Protein AF-A0A9X3JQH6-F1 (afdb_monomer_lite)

Structure (mmCIF, N/CA/C/O backbone):
data_AF-A0A9X3JQH6-F1
#
_entry.id   AF-A0A9X3JQH6-F1
#
loop_
_atom_site.group_PDB
_atom_site.id
_atom_site.type_symbol
_atom_site.label_atom_id
_atom_site.label_alt_id
_atom_site.label_comp_id
_atom_site.label_asym_id
_atom_site.label_entity_id
_atom_site.label_seq_id
_atom_site.pdbx_PDB_ins_code
_atom_site.Cartn_x
_atom_site.Cartn_y
_atom_site.Cartn_z
_atom_site.occupancy
_atom_site.B_iso_or_equiv
_atom_site.auth_seq_id
_atom_site.auth_comp_id
_atom_site.auth_asym_id
_atom_site.auth_atom_id
_atom_site.pdbx_PDB_model_num
ATOM 1 N N . MET A 1 1 ? -11.934 14.511 33.329 1.00 48.31 1 MET A N 1
ATOM 2 C CA . MET A 1 1 ? -12.439 13.636 32.247 1.00 48.31 1 MET A CA 1
ATOM 3 C C . MET A 1 1 ? -11.920 14.177 30.922 1.00 48.31 1 MET A C 1
ATOM 5 O O . MET A 1 1 ? -12.058 15.378 30.723 1.00 48.31 1 MET A O 1
ATOM 9 N N . PRO A 1 2 ? -11.292 13.374 30.047 1.00 52.03 2 PRO A N 1
ATOM 10 C CA . PRO A 1 2 ? -10.946 13.852 28.711 1.00 52.03 2 PRO A CA 1
ATOM 11 C C . PRO A 1 2 ? -12.242 14.112 27.923 1.00 52.03 2 PRO A C 1
ATOM 13 O O . PRO A 1 2 ? -13.206 13.361 28.101 1.00 52.03 2 PRO A O 1
ATOM 16 N N . PRO A 1 3 ? -12.305 15.157 27.083 1.00 59.91 3 PRO A N 1
ATOM 17 C CA . PRO A 1 3 ? -13.539 15.531 26.409 1.00 59.91 3 PRO A CA 1
ATOM 18 C C . PRO A 1 3 ? -13.932 14.450 25.400 1.00 59.91 3 PRO A C 1
ATOM 20 O O . PRO A 1 3 ? -13.155 14.077 24.520 1.00 59.91 3 PRO A O 1
ATOM 23 N N . THR A 1 4 ? -15.159 13.952 25.519 1.00 68.31 4 THR A N 1
ATOM 24 C CA . THR A 1 4 ? -15.756 12.890 24.693 1.00 68.31 4 THR A CA 1
ATOM 25 C C . THR A 1 4 ? -15.629 13.167 23.185 1.00 68.31 4 THR A C 1
ATOM 27 O O . THR A 1 4 ? -15.460 12.235 22.400 1.00 68.31 4 THR A O 1
ATOM 30 N N . GLY A 1 5 ? -15.600 14.446 22.787 1.00 74.06 5 GLY A N 1
ATOM 31 C CA . GLY A 1 5 ? -15.414 14.883 21.399 1.00 74.06 5 GLY A CA 1
ATOM 32 C C . GLY A 1 5 ? -14.027 14.595 20.813 1.00 74.06 5 GLY A C 1
ATOM 33 O O . GLY A 1 5 ? -13.931 14.237 19.644 1.00 74.06 5 GLY A O 1
ATOM 34 N N . ALA A 1 6 ? -12.954 14.642 21.611 1.00 78.19 6 ALA A N 1
ATOM 35 C CA . ALA A 1 6 ? -11.602 14.370 21.107 1.00 78.19 6 ALA A CA 1
ATOM 36 C C . ALA A 1 6 ? -11.432 12.901 20.682 1.00 78.19 6 ALA A C 1
ATOM 38 O O . ALA A 1 6 ? -10.759 12.604 19.698 1.00 78.19 6 ALA A O 1
ATOM 39 N N . ARG A 1 7 ? -12.090 11.975 21.392 1.00 79.38 7 ARG A N 1
ATOM 40 C CA . ARG A 1 7 ? -12.104 10.547 21.036 1.00 79.38 7 ARG A CA 1
ATOM 41 C C . ARG A 1 7 ? -12.971 10.261 19.811 1.00 79.38 7 ARG A C 1
ATOM 43 O O . ARG A 1 7 ? -12.630 9.377 19.033 1.00 79.38 7 ARG A O 1
ATOM 50 N N . ALA A 1 8 ? -14.081 10.979 19.643 1.00 83.69 8 ALA A N 1
ATOM 51 C CA . ALA A 1 8 ? -14.925 10.856 18.456 1.00 83.69 8 ALA A CA 1
ATOM 52 C C . ALA A 1 8 ? -14.183 11.336 17.199 1.00 83.69 8 ALA A C 1
ATOM 54 O O . ALA A 1 8 ? -14.003 10.547 16.277 1.00 83.69 8 ALA A O 1
ATOM 55 N N . ALA A 1 9 ? -13.621 12.547 17.236 1.00 87.56 9 ALA A N 1
ATOM 56 C CA . ALA A 1 9 ? -12.843 13.108 16.130 1.00 87.56 9 ALA A CA 1
ATOM 57 C C . ALA A 1 9 ? -11.610 12.256 15.775 1.00 87.56 9 ALA A C 1
ATOM 59 O O . ALA A 1 9 ? -11.237 12.129 14.611 1.00 87.56 9 ALA A O 1
ATOM 60 N N . HIS A 1 10 ? -10.963 11.642 16.773 1.00 89.75 10 HIS A N 1
ATOM 61 C CA . HIS A 1 10 ? -9.856 10.715 16.519 1.00 89.75 10 HIS A CA 1
ATOM 62 C C . HIS A 1 10 ? -10.318 9.450 15.784 1.00 89.75 10 HIS A C 1
ATOM 64 O O . HIS A 1 10 ? -9.691 9.059 14.804 1.00 89.75 10 HIS A O 1
ATOM 70 N N . ARG A 1 11 ? -11.437 8.842 16.202 1.00 88.25 11 ARG A N 1
ATOM 71 C CA . ARG A 1 11 ? -12.009 7.670 15.513 1.00 88.25 11 ARG A CA 1
ATOM 72 C C . ARG A 1 11 ? -12.423 7.988 14.079 1.00 88.25 11 ARG A C 1
ATOM 74 O O . ARG A 1 11 ? -12.167 7.179 13.195 1.00 88.25 11 ARG A O 1
ATOM 81 N N . GLU A 1 12 ? -12.997 9.163 13.844 1.00 91.69 12 GLU A N 1
ATOM 82 C CA . GLU A 1 12 ? -13.338 9.629 12.495 1.00 91.69 12 GLU A CA 1
ATOM 83 C C . GLU A 1 12 ? -12.097 9.752 11.607 1.00 91.69 12 GLU A C 1
ATOM 85 O O . GLU A 1 12 ? -12.105 9.276 10.476 1.00 91.69 12 GLU A O 1
ATOM 90 N N . ARG A 1 13 ? -10.992 10.302 12.129 1.00 92.50 13 ARG A N 1
ATOM 91 C CA . ARG A 1 13 ? -9.723 10.393 11.385 1.00 92.50 13 ARG A CA 1
ATOM 92 C C . ARG A 1 13 ? -9.121 9.028 11.060 1.00 92.50 13 ARG A C 1
ATOM 94 O O . ARG A 1 13 ? -8.588 8.852 9.970 1.00 92.50 13 ARG A O 1
ATOM 101 N N . VAL A 1 14 ? -9.203 8.070 11.985 1.00 92.88 14 VAL A N 1
ATOM 102 C CA . VAL A 1 14 ? -8.760 6.687 11.740 1.00 92.88 14 VAL A CA 1
ATOM 103 C C . VAL A 1 14 ? -9.606 6.040 10.640 1.00 92.88 14 VAL A C 1
ATOM 105 O O . VAL A 1 14 ? -9.052 5.468 9.704 1.00 92.88 14 VAL A O 1
ATOM 108 N N . ALA A 1 15 ? -10.933 6.175 10.711 1.00 91.69 15 ALA A N 1
ATOM 109 C CA . ALA A 1 15 ? -11.840 5.638 9.699 1.00 91.69 15 ALA A CA 1
ATOM 110 C C . ALA A 1 15 ? -11.608 6.273 8.318 1.00 91.69 15 ALA A C 1
ATOM 112 O O . ALA A 1 15 ? -11.542 5.559 7.321 1.00 91.69 15 ALA A O 1
ATOM 113 N N . ALA A 1 16 ? -11.411 7.594 8.264 1.00 93.69 16 ALA A N 1
ATOM 114 C CA . ALA A 1 16 ? -11.099 8.305 7.028 1.00 93.69 16 ALA A CA 1
ATOM 115 C C . ALA A 1 16 ? -9.769 7.833 6.417 1.00 93.69 16 ALA A C 1
ATOM 117 O O . ALA A 1 16 ? -9.705 7.564 5.221 1.00 93.69 16 ALA A O 1
ATOM 118 N N . ALA A 1 17 ? -8.721 7.661 7.231 1.00 93.12 17 ALA A N 1
ATOM 119 C CA . ALA A 1 17 ? -7.443 7.135 6.754 1.00 93.12 17 ALA A CA 1
ATOM 120 C C . ALA A 1 17 ? -7.596 5.731 6.144 1.00 93.12 17 ALA A C 1
ATOM 122 O O . ALA A 1 17 ? -7.073 5.474 5.058 1.00 93.12 17 ALA A O 1
ATOM 123 N N . LEU A 1 18 ? -8.339 4.841 6.812 1.00 90.56 18 LEU A N 1
ATOM 124 C CA . LEU A 1 18 ? -8.599 3.487 6.318 1.00 90.56 18 LEU A CA 1
ATOM 125 C C . LEU A 1 18 ? -9.371 3.478 4.998 1.00 90.56 18 LEU A C 1
ATOM 127 O O . LEU A 1 18 ? -8.983 2.750 4.092 1.00 90.56 18 LEU A O 1
ATOM 131 N N . ASP A 1 19 ? -10.428 4.280 4.872 1.00 91.56 19 ASP A N 1
ATOM 132 C CA . ASP A 1 19 ? -11.227 4.363 3.644 1.00 91.56 19 ASP A CA 1
ATOM 133 C C . ASP A 1 19 ? -10.383 4.856 2.457 1.00 91.56 19 ASP A C 1
ATOM 135 O O . ASP A 1 19 ? -10.385 4.248 1.384 1.00 91.56 19 ASP A O 1
ATOM 139 N N . LEU A 1 20 ? -9.557 5.888 2.660 1.00 91.56 20 LEU A N 1
ATOM 140 C CA . LEU A 1 20 ? -8.623 6.361 1.635 1.00 91.56 20 LEU A CA 1
ATOM 141 C C . LEU A 1 20 ? -7.610 5.281 1.233 1.00 91.56 20 LEU A C 1
ATOM 143 O O . LEU A 1 20 ? -7.346 5.071 0.045 1.00 91.56 20 LEU A O 1
ATOM 147 N N . HIS A 1 21 ? -7.066 4.551 2.203 1.00 88.25 21 HIS A N 1
ATOM 148 C CA . HIS A 1 21 ? -6.125 3.472 1.926 1.00 88.25 21 HIS A CA 1
ATOM 149 C C . HIS A 1 21 ? -6.784 2.271 1.226 1.00 88.25 21 HIS A C 1
ATOM 151 O O . HIS A 1 21 ? -6.218 1.705 0.284 1.00 88.25 21 HIS A O 1
ATOM 157 N N . ALA A 1 22 ? -8.017 1.927 1.605 1.00 86.38 22 ALA A N 1
ATOM 158 C CA . ALA A 1 22 ? -8.809 0.885 0.958 1.00 86.38 22 ALA A CA 1
ATOM 159 C C . ALA A 1 22 ? -9.073 1.215 -0.519 1.00 86.38 22 ALA A C 1
ATOM 161 O O . ALA A 1 22 ? -9.058 0.318 -1.359 1.00 86.38 22 ALA A O 1
ATOM 162 N N . ARG A 1 23 ? -9.182 2.502 -0.875 1.00 87.62 23 ARG A N 1
ATOM 163 C CA . ARG A 1 23 ? -9.269 2.993 -2.267 1.00 87.62 23 ARG A CA 1
ATOM 164 C C . ARG A 1 23 ? -7.935 3.002 -3.022 1.00 87.62 23 ARG A C 1
ATOM 166 O O . ARG A 1 23 ? -7.909 3.315 -4.207 1.00 87.62 23 ARG A O 1
ATOM 173 N N . GLY A 1 24 ? -6.833 2.647 -2.366 1.00 86.12 24 GLY A N 1
ATOM 174 C CA . GLY A 1 24 ? -5.513 2.526 -2.991 1.00 86.12 24 GLY A CA 1
ATOM 175 C C . GLY A 1 24 ? -4.642 3.757 -2.886 1.00 86.12 24 GLY A C 1
ATOM 176 O O . GLY A 1 24 ? -3.626 3.834 -3.571 1.00 86.12 24 GLY A O 1
ATOM 177 N N . ARG A 1 25 ? -4.998 4.705 -2.017 1.00 90.69 25 ARG A N 1
ATOM 178 C CA . ARG A 1 25 ? -4.151 5.866 -1.757 1.00 90.69 25 ARG A CA 1
ATOM 179 C C . ARG A 1 25 ? -2.923 5.466 -0.947 1.00 90.69 25 ARG A C 1
ATOM 181 O O . ARG A 1 25 ? -2.996 4.667 -0.006 1.00 90.69 25 ARG A O 1
ATOM 188 N N . SER A 1 26 ? -1.779 6.025 -1.339 1.00 89.12 26 SER A N 1
ATOM 189 C CA . SER A 1 26 ? -0.523 5.839 -0.618 1.00 89.12 26 SER A CA 1
ATOM 190 C C . SER A 1 26 ? -0.570 6.562 0.730 1.00 89.12 26 SER A C 1
ATOM 192 O O . SER A 1 26 ? -1.359 7.483 0.926 1.00 89.12 26 SER A O 1
ATOM 194 N N . VAL A 1 27 ? 0.322 6.212 1.661 1.00 89.94 27 VAL A N 1
ATOM 195 C CA . VAL A 1 27 ? 0.428 6.913 2.957 1.00 89.94 27 VAL A CA 1
ATOM 196 C C . VAL A 1 27 ? 0.649 8.420 2.771 1.00 89.94 27 VAL A C 1
ATOM 198 O O . VAL A 1 27 ? 0.132 9.217 3.548 1.00 89.94 27 VAL A O 1
ATOM 201 N N . ARG A 1 28 ? 1.388 8.821 1.728 1.00 92.06 28 ARG A N 1
ATOM 202 C CA . ARG A 1 28 ? 1.625 10.236 1.406 1.00 92.06 28 ARG A CA 1
ATOM 203 C C . ARG A 1 28 ? 0.354 10.932 0.930 1.00 92.06 28 ARG A C 1
ATOM 205 O O . ARG A 1 28 ? 0.098 12.050 1.356 1.00 92.06 28 ARG A O 1
ATOM 212 N N . ASP A 1 29 ? -0.442 10.263 0.103 1.00 93.62 29 ASP A N 1
ATOM 213 C CA . ASP A 1 29 ? -1.722 10.799 -0.366 1.00 93.62 29 ASP A CA 1
ATOM 214 C C . ASP A 1 29 ? -2.725 10.931 0.779 1.00 93.62 29 ASP A C 1
ATOM 216 O O . ASP A 1 29 ? -3.371 11.963 0.913 1.00 93.62 29 ASP A O 1
ATOM 220 N N . VAL A 1 30 ? -2.807 9.913 1.641 1.00 93.94 30 VAL A N 1
ATOM 221 C CA . VAL A 1 30 ? -3.640 9.945 2.852 1.00 93.94 30 VAL A CA 1
ATOM 222 C C . VAL A 1 30 ? -3.220 11.105 3.754 1.00 93.94 30 VAL A C 1
ATOM 224 O O . VAL A 1 30 ? -4.066 11.821 4.279 1.00 93.94 30 VAL A O 1
ATOM 227 N N . ALA A 1 31 ? -1.913 11.311 3.926 1.0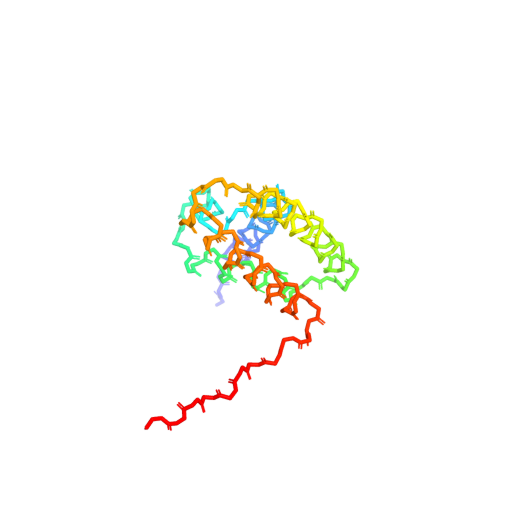0 94.81 31 ALA A N 1
ATOM 228 C CA . ALA A 1 31 ? -1.382 12.418 4.710 1.00 94.81 31 ALA A CA 1
ATOM 229 C C . ALA A 1 31 ? -1.777 13.780 4.125 1.00 94.81 31 ALA A C 1
ATOM 231 O O . ALA A 1 31 ? -2.239 14.646 4.864 1.00 94.81 31 ALA A O 1
ATOM 232 N N . ALA A 1 32 ? -1.652 13.940 2.806 1.00 95.62 32 ALA A N 1
ATOM 233 C CA . ALA A 1 32 ? -2.036 15.161 2.109 1.00 95.62 32 ALA A CA 1
ATOM 234 C C . ALA A 1 32 ? -3.546 15.436 2.202 1.00 95.62 32 ALA A C 1
ATOM 236 O O . ALA A 1 32 ? -3.944 16.564 2.468 1.00 95.62 32 ALA A O 1
ATOM 237 N N . GLU A 1 33 ? -4.391 14.417 2.029 1.00 95.44 33 GLU A N 1
ATOM 238 C CA . GLU A 1 33 ? -5.853 14.579 2.058 1.00 95.44 33 GLU A CA 1
ATOM 239 C C . GLU A 1 33 ? -6.411 14.834 3.459 1.00 95.44 33 GLU A C 1
ATOM 241 O O . GLU A 1 33 ? -7.424 15.514 3.603 1.00 95.44 33 GLU A O 1
ATOM 246 N N . LEU A 1 34 ? -5.753 14.316 4.497 1.00 94.31 34 LEU A N 1
ATOM 247 C CA . LEU A 1 34 ? -6.150 14.540 5.889 1.00 94.31 34 LEU A CA 1
ATOM 248 C C . LEU A 1 34 ? -5.454 15.746 6.535 1.00 94.31 34 LEU A C 1
ATOM 250 O O . LEU A 1 34 ? -5.696 15.998 7.716 1.00 94.31 34 LEU A O 1
ATOM 254 N N . ASP A 1 35 ? -4.604 16.460 5.791 1.00 95.88 35 ASP A N 1
ATOM 255 C CA . ASP A 1 35 ? -3.774 17.571 6.276 1.00 95.88 35 ASP A CA 1
ATOM 256 C C . ASP A 1 35 ? -2.946 17.192 7.523 1.00 95.88 35 ASP A C 1
ATOM 258 O O . ASP A 1 35 ? -2.986 17.822 8.583 1.00 95.88 35 ASP A O 1
ATOM 262 N N . VAL A 1 36 ? -2.214 16.078 7.425 1.00 95.44 36 VAL A N 1
ATOM 263 C CA . VAL A 1 36 ? -1.338 15.562 8.488 1.00 95.44 36 VAL A CA 1
ATOM 264 C C . VAL A 1 36 ? 0.031 15.166 7.942 1.00 95.44 36 VAL A C 1
ATOM 266 O O . VAL A 1 36 ? 0.246 15.046 6.741 1.00 95.44 36 VAL A O 1
ATOM 269 N N . THR A 1 37 ? 0.990 14.913 8.834 1.00 95.69 37 THR A N 1
ATOM 270 C CA . THR A 1 37 ? 2.298 14.386 8.425 1.00 95.69 37 THR A CA 1
ATOM 271 C C . THR A 1 37 ? 2.199 12.921 7.964 1.00 95.69 37 THR A C 1
ATOM 273 O O . THR A 1 37 ? 1.353 12.177 8.475 1.00 95.69 37 THR A O 1
ATOM 276 N N . PRO A 1 38 ? 3.093 12.450 7.069 1.00 93.25 38 PRO A N 1
ATOM 277 C CA . PRO A 1 38 ? 3.144 11.044 6.653 1.00 93.25 38 PRO A CA 1
ATOM 278 C C . PRO A 1 38 ? 3.253 10.065 7.826 1.00 93.25 38 PRO A C 1
ATOM 280 O O . PRO A 1 38 ? 2.551 9.057 7.860 1.00 93.25 38 PRO A O 1
ATOM 283 N N . ASP A 1 39 ? 4.057 10.402 8.837 1.00 94.19 39 ASP A N 1
ATOM 284 C CA . ASP A 1 39 ? 4.185 9.593 10.052 1.00 94.19 39 ASP A CA 1
ATOM 285 C C . ASP A 1 39 ? 2.867 9.507 10.823 1.00 94.19 39 ASP A C 1
ATOM 287 O O . ASP A 1 39 ? 2.530 8.466 11.395 1.00 94.19 39 ASP A O 1
ATOM 291 N N . ARG A 1 40 ? 2.092 10.598 10.853 1.00 94.06 40 ARG A N 1
ATOM 292 C CA . ARG A 1 40 ? 0.788 10.595 11.514 1.00 94.06 40 ARG A CA 1
ATOM 293 C C . ARG A 1 40 ? -0.233 9.784 10.724 1.00 94.06 40 ARG A C 1
ATOM 295 O O . ARG A 1 40 ? -0.975 9.032 11.353 1.00 94.06 40 ARG A O 1
ATOM 302 N N . ALA A 1 41 ? -0.241 9.881 9.397 1.00 93.38 41 ALA A N 1
ATOM 303 C CA . ALA A 1 41 ? -1.074 9.038 8.542 1.00 93.38 41 ALA A CA 1
ATOM 304 C C . ALA A 1 41 ? -0.749 7.548 8.736 1.00 93.38 41 ALA A C 1
ATOM 306 O O . ALA A 1 41 ? -1.656 6.753 8.969 1.00 93.38 41 ALA A O 1
ATOM 307 N N . ALA A 1 42 ? 0.537 7.179 8.758 1.00 91.75 42 ALA A N 1
ATOM 308 C CA . ALA A 1 42 ? 0.971 5.809 9.030 1.00 91.75 42 ALA A CA 1
ATOM 309 C C . ALA A 1 42 ? 0.481 5.303 10.397 1.00 91.75 42 ALA A C 1
ATOM 311 O O . ALA A 1 42 ? -0.009 4.179 10.501 1.00 91.75 42 ALA A O 1
ATOM 312 N N . LYS A 1 43 ? 0.549 6.143 11.441 1.00 93.06 43 LYS A N 1
ATOM 313 C CA . LYS A 1 43 ? 0.004 5.805 12.767 1.00 93.06 43 LYS A CA 1
ATOM 314 C C . LYS A 1 43 ? -1.509 5.593 12.736 1.00 93.06 43 LYS A C 1
ATOM 316 O O . LYS A 1 43 ? -1.975 4.604 13.283 1.00 93.06 43 LYS A O 1
ATOM 321 N N . LEU A 1 44 ? -2.265 6.483 12.087 1.00 92.81 44 LEU A N 1
ATOM 322 C CA . LEU A 1 44 ? -3.724 6.353 11.970 1.00 92.81 44 LEU A CA 1
ATOM 323 C C . LEU A 1 44 ? -4.120 5.061 11.244 1.00 92.81 44 LEU A C 1
ATOM 325 O O . LEU A 1 44 ? -5.025 4.363 11.695 1.00 92.81 44 LEU A O 1
ATOM 329 N N . LEU A 1 45 ? -3.408 4.715 10.170 1.00 92.00 45 LEU A N 1
ATOM 330 C CA . LEU A 1 45 ? -3.605 3.456 9.452 1.00 92.00 45 LEU A CA 1
ATOM 331 C C . LEU A 1 45 ? -3.281 2.249 10.332 1.00 92.00 45 LEU A C 1
ATOM 333 O O . LEU A 1 45 ? -4.088 1.331 10.411 1.00 92.00 45 LEU A O 1
ATOM 337 N N . GLY A 1 46 ? -2.146 2.262 11.036 1.00 91.00 46 GLY A N 1
ATOM 338 C CA . GLY A 1 46 ? -1.765 1.180 11.946 1.00 91.00 46 GLY A CA 1
ATOM 339 C C . GLY A 1 46 ? -2.780 0.966 13.072 1.00 91.00 46 GLY A C 1
ATOM 340 O O . GLY A 1 46 ? -3.159 -0.168 13.347 1.00 91.00 46 GLY A O 1
ATOM 341 N N . GLU A 1 47 ? -3.270 2.050 13.681 1.00 92.50 47 GLU A N 1
ATOM 342 C CA . GLU A 1 47 ? -4.333 2.006 14.693 1.00 92.50 47 GLU A CA 1
ATOM 343 C C . GLU A 1 47 ? -5.639 1.428 14.121 1.00 92.50 47 GLU A C 1
ATOM 345 O O . GLU A 1 47 ? -6.278 0.591 14.758 1.00 92.50 47 GLU A O 1
ATOM 350 N N . GLY A 1 48 ? -6.020 1.843 12.910 1.00 90.69 48 GLY A N 1
ATOM 351 C CA . GLY A 1 48 ? -7.217 1.352 12.236 1.00 90.69 48 GLY A CA 1
ATOM 352 C C . GLY A 1 48 ? -7.138 -0.129 11.871 1.00 90.69 48 GLY A C 1
ATOM 353 O O . GLY A 1 48 ? -8.069 -0.880 12.148 1.00 90.69 48 GLY A O 1
ATOM 354 N N . ILE A 1 49 ? -6.011 -0.556 11.301 1.00 89.12 49 ILE A N 1
ATOM 355 C CA . ILE A 1 49 ? -5.755 -1.950 10.918 1.00 89.12 49 ILE A CA 1
ATOM 356 C C . ILE A 1 49 ? -5.737 -2.848 12.161 1.00 89.12 49 ILE A C 1
ATOM 358 O O . ILE A 1 49 ? -6.323 -3.926 12.145 1.00 89.12 49 ILE A O 1
ATOM 362 N N . ALA A 1 50 ? -5.122 -2.402 13.262 1.00 88.81 50 ALA A N 1
ATOM 363 C CA . ALA A 1 50 ? -5.075 -3.168 14.509 1.00 88.81 50 ALA A CA 1
ATOM 364 C C . ALA A 1 50 ? -6.457 -3.355 15.164 1.00 88.81 50 ALA A C 1
ATOM 366 O O . ALA A 1 50 ? -6.665 -4.329 15.883 1.00 88.81 50 ALA A O 1
ATOM 367 N N . GLY A 1 51 ? -7.392 -2.428 14.934 1.00 87.19 51 GLY A N 1
ATOM 368 C CA . GLY A 1 51 ? -8.767 -2.505 15.436 1.00 87.19 51 GLY A CA 1
ATOM 369 C C . GLY A 1 51 ? -9.754 -3.212 14.502 1.00 87.19 51 GLY A C 1
ATOM 370 O O . GLY A 1 51 ? -10.940 -3.281 14.825 1.00 87.19 51 GLY A O 1
ATOM 371 N N . MET A 1 52 ? -9.301 -3.693 13.343 1.00 87.81 52 MET A N 1
ATOM 372 C CA . MET A 1 52 ? -10.156 -4.226 12.285 1.00 87.81 52 MET A CA 1
ATOM 373 C C . MET A 1 52 ? -10.562 -5.693 12.551 1.00 87.81 52 MET A C 1
ATOM 375 O O . MET A 1 52 ? -9.740 -6.483 13.022 1.00 87.81 52 MET A O 1
ATOM 379 N N . PRO A 1 53 ? -11.806 -6.106 12.231 1.00 91.38 53 PRO A N 1
ATOM 380 C CA . PRO A 1 53 ? -12.191 -7.516 12.236 1.00 91.38 53 PRO A CA 1
ATOM 381 C C . PRO A 1 53 ? -11.358 -8.340 11.246 1.00 91.38 53 PRO A C 1
ATOM 383 O O . PRO A 1 53 ? -11.038 -7.860 10.160 1.00 91.38 53 PRO A O 1
ATOM 386 N N . ALA A 1 54 ? -11.087 -9.608 11.573 1.00 87.94 54 ALA A N 1
ATOM 387 C CA . ALA A 1 54 ? -10.262 -10.494 10.743 1.00 87.94 54 ALA A CA 1
ATOM 388 C C . ALA A 1 54 ? -10.729 -10.567 9.276 1.00 87.94 54 ALA A C 1
ATOM 390 O O . ALA A 1 54 ? -9.912 -10.457 8.372 1.00 87.94 54 ALA A O 1
ATOM 391 N N . GLN A 1 55 ? -12.042 -10.642 9.040 1.00 88.00 55 GLN A N 1
ATOM 392 C CA . GLN A 1 55 ? -12.601 -10.680 7.686 1.00 88.00 55 GLN A CA 1
ATOM 393 C C . GLN A 1 55 ? -12.238 -9.436 6.856 1.00 88.00 55 GLN A C 1
ATOM 395 O O . GLN A 1 55 ? -11.803 -9.560 5.716 1.00 88.00 55 GLN A O 1
ATOM 400 N N . GLN A 1 56 ? -12.369 -8.238 7.431 1.00 86.88 56 GLN A N 1
ATOM 401 C CA . GLN A 1 56 ? -12.016 -6.994 6.738 1.00 86.88 56 GLN A CA 1
ATOM 402 C C . GLN A 1 56 ? -10.501 -6.886 6.519 1.00 86.88 56 GLN A C 1
ATOM 404 O O . GLN A 1 56 ? -10.053 -6.347 5.509 1.00 86.88 56 GLN A O 1
ATOM 409 N N . LEU A 1 57 ? -9.702 -7.427 7.445 1.00 86.88 57 LEU A N 1
ATOM 410 C CA . LEU A 1 57 ? -8.252 -7.491 7.286 1.00 86.88 57 LEU A CA 1
ATOM 411 C C . LEU A 1 57 ? -7.861 -8.400 6.115 1.00 86.88 57 LEU A C 1
ATOM 413 O O . LEU A 1 57 ? -6.964 -8.054 5.348 1.00 86.88 57 LEU A O 1
ATOM 417 N N . ASP A 1 58 ? -8.540 -9.533 5.954 1.00 88.06 58 ASP A N 1
ATOM 418 C CA . ASP A 1 58 ? -8.303 -10.455 4.845 1.00 88.06 58 ASP A CA 1
ATOM 419 C C . ASP A 1 58 ? -8.744 -9.853 3.500 1.00 88.06 58 ASP A C 1
ATOM 421 O O . ASP A 1 58 ? -8.022 -9.969 2.510 1.00 88.06 58 ASP A O 1
ATOM 425 N N . GLU A 1 59 ? -9.851 -9.106 3.465 1.00 88.62 59 GLU A N 1
ATOM 426 C CA . GLU A 1 59 ? -10.268 -8.326 2.287 1.00 88.62 59 GLU A CA 1
ATOM 427 C C . GLU A 1 59 ? -9.239 -7.242 1.914 1.00 88.62 59 GLU A C 1
ATOM 429 O O . GLU A 1 59 ? -8.904 -7.057 0.736 1.00 88.62 59 GLU A O 1
ATOM 434 N N . LEU A 1 60 ? -8.685 -6.544 2.913 1.00 87.06 60 LEU A N 1
ATOM 435 C CA . LEU A 1 60 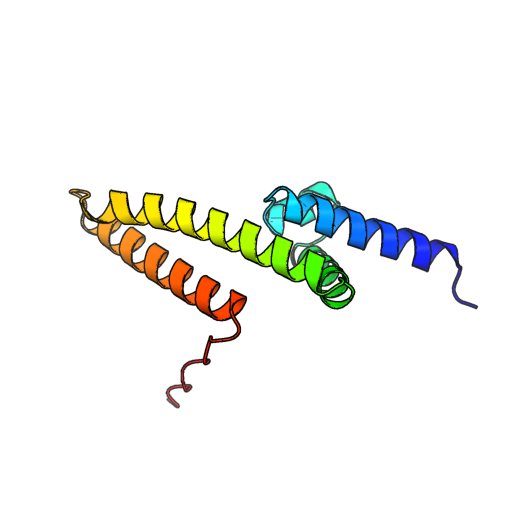? -7.635 -5.545 2.709 1.00 87.06 60 LEU A CA 1
ATOM 436 C C . LEU A 1 60 ? -6.340 -6.185 2.186 1.00 87.06 60 LEU A C 1
ATOM 438 O O . LEU A 1 60 ? -5.694 -5.630 1.290 1.00 87.06 60 LEU A O 1
ATOM 442 N N . ARG A 1 61 ? -5.970 -7.358 2.715 1.00 88.19 61 ARG A N 1
ATOM 443 C CA . ARG A 1 61 ? -4.832 -8.158 2.238 1.00 88.19 61 ARG A CA 1
ATOM 444 C C . ARG A 1 61 ? -5.024 -8.589 0.789 1.00 88.19 61 ARG A C 1
ATOM 446 O O . ARG A 1 61 ? -4.153 -8.300 -0.023 1.00 88.19 61 ARG A O 1
ATOM 453 N N . ALA A 1 62 ? -6.174 -9.169 0.449 1.00 89.75 62 ALA A N 1
ATOM 454 C CA . ALA A 1 62 ? -6.491 -9.587 -0.916 1.00 89.75 62 ALA A CA 1
ATOM 455 C C . ALA A 1 62 ? -6.446 -8.405 -1.900 1.00 89.75 62 ALA A C 1
ATOM 457 O O . ALA A 1 62 ? -5.860 -8.493 -2.978 1.00 89.75 62 ALA A O 1
ATOM 458 N N . THR A 1 63 ? -6.994 -7.252 -1.508 1.00 89.56 63 THR A N 1
ATOM 459 C CA . THR A 1 63 ? -6.948 -6.035 -2.336 1.00 89.56 63 THR A CA 1
ATOM 460 C C . THR A 1 63 ? -5.516 -5.532 -2.533 1.00 89.56 63 THR A C 1
ATOM 462 O O . THR A 1 63 ? -5.152 -5.073 -3.616 1.00 89.56 63 THR A O 1
ATOM 465 N N . SER A 1 64 ? -4.690 -5.605 -1.490 1.00 89.44 64 SER A N 1
ATOM 466 C CA . SER A 1 64 ? -3.286 -5.193 -1.552 1.00 89.44 64 SER A CA 1
ATOM 467 C C . SER A 1 64 ? -2.452 -6.150 -2.406 1.00 89.44 64 SER A C 1
ATOM 469 O O . SER A 1 64 ? -1.619 -5.693 -3.183 1.00 89.44 64 SER A O 1
ATOM 471 N N . GLU A 1 65 ? -2.723 -7.452 -2.337 1.00 91.19 65 GLU A N 1
ATOM 472 C CA . GLU A 1 65 ? -2.100 -8.467 -3.188 1.00 91.19 65 GLU A CA 1
ATOM 473 C C . GLU A 1 65 ? -2.419 -8.235 -4.671 1.00 91.19 65 GLU A C 1
ATOM 475 O O . GLU A 1 65 ? -1.500 -8.163 -5.483 1.00 91.19 65 GLU A O 1
ATOM 480 N N . LEU A 1 66 ? -3.681 -7.953 -5.019 1.00 91.94 66 LEU A N 1
ATOM 481 C CA . LEU A 1 66 ? -4.073 -7.597 -6.391 1.00 91.94 66 LEU A CA 1
ATOM 482 C C . LEU A 1 66 ? -3.328 -6.366 -6.932 1.00 91.94 66 LEU A C 1
ATOM 484 O O . LEU A 1 66 ? -3.017 -6.293 -8.121 1.00 91.94 66 LEU A O 1
ATOM 488 N N . ARG A 1 67 ? -3.033 -5.379 -6.078 1.00 90.88 67 ARG A N 1
ATOM 489 C CA . ARG A 1 67 ? -2.239 -4.201 -6.470 1.00 90.88 67 ARG A CA 1
ATOM 490 C C . ARG A 1 67 ? -0.774 -4.559 -6.671 1.00 90.88 67 ARG A C 1
ATOM 492 O O . ARG A 1 67 ? -0.172 -4.110 -7.642 1.00 90.88 67 ARG A O 1
ATOM 499 N N . LEU A 1 68 ? -0.211 -5.372 -5.781 1.00 92.38 68 LEU A N 1
ATOM 500 C CA . LEU A 1 68 ? 1.157 -5.866 -5.919 1.00 92.38 68 LEU A CA 1
ATOM 501 C C . LEU A 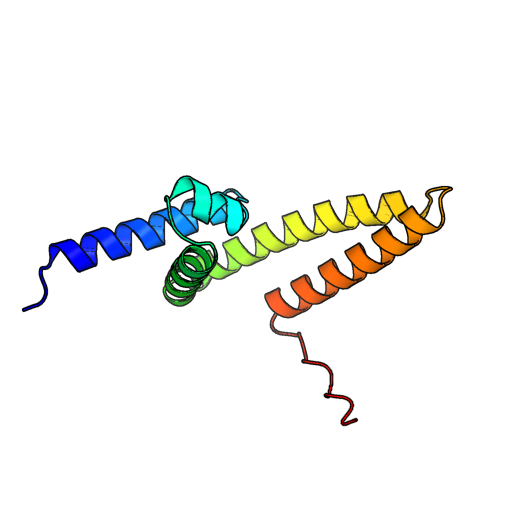1 68 ? 1.318 -6.702 -7.195 1.00 92.38 68 LEU A C 1
ATOM 503 O O . LEU A 1 68 ? 2.320 -6.538 -7.881 1.00 92.38 68 LEU A O 1
ATOM 507 N N . ASP A 1 69 ? 0.317 -7.497 -7.583 1.00 94.75 69 ASP A N 1
ATOM 508 C CA . ASP A 1 69 ? 0.293 -8.209 -8.868 1.00 94.75 69 ASP A CA 1
ATOM 509 C C . ASP A 1 69 ? 0.359 -7.255 -10.063 1.00 94.75 69 ASP A C 1
ATOM 511 O O . ASP A 1 69 ? 1.097 -7.500 -11.017 1.00 94.75 69 ASP A O 1
ATOM 515 N N . GLN A 1 70 ? -0.397 -6.155 -10.027 1.00 93.31 70 GLN A N 1
ATOM 516 C CA . GLN A 1 70 ? -0.369 -5.149 -11.092 1.00 93.31 70 GLN A CA 1
ATOM 517 C C . GLN A 1 70 ? 1.004 -4.476 -11.188 1.00 93.31 70 GLN A C 1
ATOM 519 O O . GLN A 1 70 ? 1.546 -4.348 -12.284 1.00 93.31 70 GLN A O 1
ATOM 524 N N . VAL A 1 71 ? 1.595 -4.101 -10.051 1.00 93.75 71 VAL A N 1
ATOM 525 C CA . VAL A 1 71 ? 2.941 -3.509 -10.002 1.00 93.75 71 VAL A CA 1
ATOM 526 C C . VAL A 1 71 ? 4.001 -4.509 -10.475 1.00 93.75 71 VAL A C 1
ATOM 528 O O . VAL A 1 71 ? 4.893 -4.141 -11.238 1.00 93.75 71 VAL A O 1
ATOM 531 N N . ALA A 1 72 ? 3.887 -5.779 -10.079 1.00 95.62 72 ALA A N 1
ATOM 532 C CA . ALA A 1 72 ? 4.780 -6.840 -10.531 1.00 95.62 72 ALA A CA 1
ATOM 533 C C . ALA A 1 72 ? 4.724 -7.023 -12.048 1.00 95.62 72 ALA A C 1
ATOM 535 O O . ALA A 1 72 ? 5.770 -7.177 -12.664 1.00 95.62 72 ALA A O 1
ATOM 536 N N . ARG A 1 73 ? 3.534 -6.963 -12.664 1.00 95.50 73 ARG A N 1
ATOM 537 C CA . ARG A 1 73 ? 3.404 -7.028 -14.130 1.00 95.50 73 ARG A CA 1
ATOM 538 C C . ARG A 1 73 ? 4.137 -5.877 -14.807 1.00 95.50 73 ARG A C 1
ATOM 540 O O . ARG A 1 73 ? 4.940 -6.133 -15.690 1.00 95.50 73 ARG A O 1
ATOM 547 N N . VAL A 1 74 ? 3.944 -4.643 -14.330 1.00 95.12 74 VAL A N 1
ATOM 548 C CA . VAL A 1 74 ? 4.640 -3.466 -14.881 1.00 95.12 74 VAL A CA 1
ATOM 549 C C . VAL A 1 74 ? 6.157 -3.641 -14.818 1.00 95.12 74 VAL A C 1
ATOM 551 O O . VAL A 1 74 ? 6.841 -3.402 -15.806 1.00 95.12 74 VAL A O 1
ATOM 554 N N . TYR A 1 75 ? 6.703 -4.079 -13.681 1.00 96.06 75 TYR A N 1
ATOM 555 C CA . TYR A 1 75 ? 8.141 -4.335 -13.601 1.00 96.06 75 TYR A CA 1
ATOM 556 C C . TYR A 1 75 ? 8.580 -5.557 -14.418 1.00 96.06 75 TYR A C 1
ATOM 558 O O . TYR A 1 75 ? 9.680 -5.542 -14.958 1.00 96.06 75 TYR A O 1
ATOM 566 N N . GLY A 1 76 ? 7.746 -6.590 -14.535 1.00 95.69 76 GLY A N 1
ATOM 567 C CA . GLY A 1 76 ? 8.004 -7.755 -15.379 1.00 95.69 76 GLY A CA 1
ATOM 568 C C . GLY A 1 76 ? 8.171 -7.371 -16.846 1.00 95.69 76 GLY A C 1
ATOM 569 O O . GLY A 1 76 ? 9.165 -7.750 -17.456 1.00 95.69 76 GLY A O 1
ATOM 570 N N . ASP A 1 77 ? 7.272 -6.538 -17.371 1.00 95.12 77 ASP A N 1
ATOM 571 C CA . ASP A 1 77 ? 7.330 -6.046 -18.752 1.00 95.12 77 ASP A CA 1
ATOM 572 C C . ASP A 1 77 ? 8.606 -5.220 -19.018 1.00 95.12 77 ASP A C 1
ATOM 574 O O . ASP A 1 77 ? 9.159 -5.239 -20.116 1.00 95.12 77 ASP A O 1
ATOM 578 N N . LEU A 1 78 ? 9.121 -4.519 -18.000 1.00 95.62 78 LEU A N 1
ATOM 579 C CA . LEU A 1 78 ? 10.341 -3.707 -18.091 1.00 95.62 78 LEU A CA 1
ATOM 580 C C . LEU A 1 78 ? 11.646 -4.523 -18.032 1.00 95.62 78 LEU A C 1
ATOM 582 O O . LEU A 1 78 ? 12.725 -3.958 -18.230 1.00 95.62 78 LEU A O 1
ATOM 586 N N . LEU A 1 79 ? 11.591 -5.832 -17.762 1.00 94.38 79 LEU A N 1
ATOM 587 C CA . LEU A 1 79 ? 12.789 -6.681 -17.770 1.00 94.38 79 LEU A CA 1
ATOM 588 C C . LEU A 1 79 ? 13.349 -6.909 -19.176 1.00 94.38 79 LEU A C 1
ATOM 590 O O . LEU A 1 79 ? 14.547 -7.154 -19.302 1.00 94.38 79 LEU A O 1
ATOM 594 N N . ASP A 1 80 ? 12.523 -6.779 -20.210 1.00 93.38 80 ASP A N 1
ATOM 595 C CA . ASP A 1 80 ? 12.936 -6.938 -21.606 1.00 93.38 80 ASP A CA 1
ATOM 596 C C . ASP A 1 80 ? 13.336 -5.602 -22.263 1.00 93.38 80 ASP A C 1
ATOM 598 O O . ASP A 1 80 ? 13.622 -5.548 -23.462 1.00 93.38 80 ASP A O 1
ATOM 602 N N . ASP A 1 81 ? 13.396 -4.509 -21.490 1.00 96.69 81 ASP A N 1
ATOM 603 C CA . ASP A 1 81 ? 13.802 -3.199 -21.999 1.00 96.69 81 ASP A CA 1
ATOM 604 C C . ASP A 1 81 ? 15.251 -3.224 -22.511 1.00 96.69 81 ASP A C 1
ATOM 606 O O . ASP A 1 81 ? 16.139 -3.864 -21.941 1.00 96.69 81 ASP A O 1
ATOM 610 N N . THR A 1 82 ? 15.520 -2.494 -23.591 1.00 95.69 82 THR A N 1
ATOM 611 C CA . THR A 1 82 ? 16.858 -2.389 -24.184 1.00 95.69 82 THR A CA 1
ATOM 612 C C . THR A 1 82 ? 17.876 -1.698 -23.267 1.00 95.69 82 THR A C 1
ATOM 614 O O . THR A 1 82 ? 19.059 -2.060 -23.290 1.00 95.69 82 THR A O 1
ATOM 617 N N . ASP A 1 83 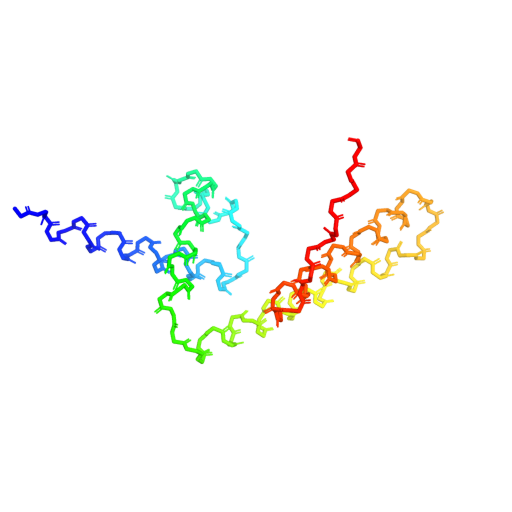? 17.444 -0.768 -22.409 1.00 97.31 83 ASP A N 1
ATOM 618 C CA . ASP A 1 83 ? 18.310 -0.047 -21.478 1.00 97.31 83 ASP A CA 1
ATOM 619 C C . ASP A 1 83 ? 18.634 -0.914 -20.240 1.00 97.31 83 ASP A C 1
ATOM 621 O O . ASP A 1 83 ? 17.747 -1.246 -19.445 1.00 97.31 83 ASP A O 1
ATOM 625 N N . PRO A 1 84 ? 19.916 -1.261 -20.000 1.00 95.50 84 PRO A N 1
ATOM 626 C CA . PRO A 1 84 ? 20.316 -2.025 -18.818 1.00 95.50 84 PRO A CA 1
ATOM 627 C C . PRO A 1 84 ? 19.947 -1.359 -17.486 1.00 95.50 84 PRO A C 1
ATOM 629 O O . PRO A 1 84 ? 19.737 -2.066 -16.499 1.00 95.50 84 PRO A O 1
ATOM 632 N N . LYS A 1 85 ? 19.857 -0.025 -17.423 1.00 96.69 85 LYS A N 1
ATOM 633 C CA . LYS A 1 85 ? 19.445 0.683 -16.203 1.00 96.69 85 LYS A CA 1
ATOM 634 C C . LYS A 1 85 ? 17.974 0.443 -15.892 1.00 96.69 85 LYS A C 1
ATOM 636 O O . LYS A 1 85 ? 17.645 0.224 -14.727 1.00 96.69 85 LYS A O 1
ATOM 641 N N . VAL A 1 86 ? 17.119 0.444 -16.914 1.00 95.75 86 VAL A N 1
ATOM 642 C CA . VAL A 1 86 ? 15.686 0.158 -16.767 1.00 95.75 86 VAL A CA 1
ATOM 643 C C . VAL A 1 86 ? 15.497 -1.273 -16.274 1.00 95.75 86 VAL A C 1
ATOM 645 O O . VAL A 1 86 ? 14.840 -1.476 -15.254 1.00 95.75 86 VAL A O 1
ATOM 648 N N . ARG A 1 87 ? 16.187 -2.249 -16.879 1.00 96.56 87 ARG A N 1
ATOM 649 C CA . ARG A 1 87 ? 16.149 -3.650 -16.419 1.00 96.56 87 ARG A CA 1
ATOM 650 C C . ARG A 1 87 ? 16.596 -3.812 -14.964 1.00 96.56 87 ARG A C 1
ATOM 652 O O . ARG A 1 87 ? 15.962 -4.528 -14.192 1.00 96.56 87 ARG A O 1
ATOM 659 N N . ALA A 1 88 ? 17.670 -3.131 -14.556 1.00 95.62 88 ALA A N 1
ATOM 660 C CA . ALA A 1 88 ? 18.152 -3.179 -13.175 1.00 95.62 88 ALA A CA 1
ATOM 661 C C . ALA A 1 88 ? 17.156 -2.553 -12.181 1.00 95.62 88 ALA A C 1
ATOM 663 O O . ALA A 1 88 ? 16.970 -3.065 -11.075 1.00 95.62 88 ALA A O 1
ATOM 664 N N . GLN A 1 89 ? 16.498 -1.453 -12.558 1.00 95.19 89 GLN A N 1
ATOM 665 C CA . GLN A 1 89 ? 15.435 -0.85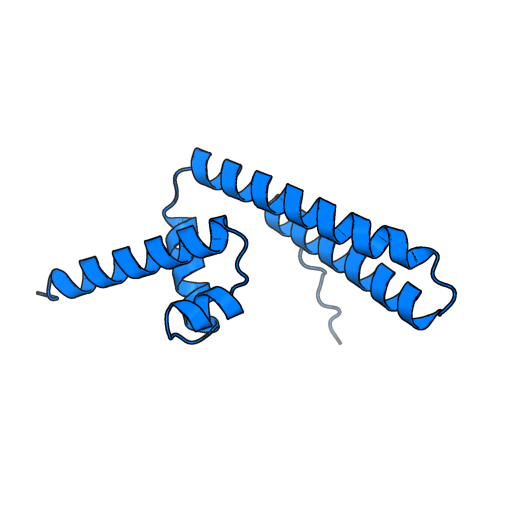0 -11.749 1.00 95.19 89 GLN A CA 1
ATOM 666 C C . GLN A 1 89 ? 14.218 -1.771 -11.645 1.00 95.19 89 GLN A C 1
ATOM 668 O O . GLN A 1 89 ? 13.686 -1.942 -10.550 1.00 95.19 89 GLN A O 1
ATOM 673 N N . ALA A 1 90 ? 13.829 -2.409 -12.746 1.00 95.62 90 ALA A N 1
ATOM 674 C CA . ALA A 1 90 ? 12.735 -3.367 -12.790 1.00 95.62 90 ALA A CA 1
ATOM 675 C C . ALA A 1 90 ? 12.989 -4.586 -11.892 1.00 95.62 90 ALA A C 1
ATOM 677 O O . ALA A 1 90 ? 12.146 -4.925 -11.062 1.00 95.62 90 ALA A O 1
ATOM 678 N N . ALA A 1 91 ? 14.186 -5.176 -11.959 1.00 94.88 91 ALA A N 1
ATOM 679 C CA . ALA A 1 91 ? 14.581 -6.277 -11.082 1.00 94.88 91 ALA A CA 1
ATOM 680 C C . ALA A 1 91 ? 14.524 -5.887 -9.592 1.00 94.88 91 ALA A C 1
ATOM 682 O O . ALA A 1 91 ? 13.996 -6.634 -8.767 1.00 94.88 91 ALA A O 1
ATOM 683 N N . ASN A 1 92 ? 15.002 -4.690 -9.236 1.00 96.31 92 ASN A N 1
ATOM 684 C CA . ASN A 1 92 ? 14.894 -4.172 -7.867 1.00 96.31 92 ASN A CA 1
ATOM 685 C C . ASN A 1 92 ? 13.438 -3.903 -7.444 1.00 96.31 92 ASN A C 1
ATOM 687 O O . ASN A 1 92 ? 13.072 -4.141 -6.289 1.00 96.31 92 ASN A O 1
ATOM 691 N N . GLY A 1 93 ? 12.604 -3.426 -8.370 1.00 94.69 93 GLY A N 1
ATOM 692 C CA . GLY A 1 93 ? 11.168 -3.246 -8.172 1.00 94.69 93 GLY A CA 1
ATOM 693 C C . GLY A 1 93 ? 10.471 -4.565 -7.845 1.00 94.69 93 GLY A C 1
ATOM 694 O O . GLY A 1 93 ? 9.786 -4.655 -6.829 1.00 94.69 93 GLY A O 1
ATOM 695 N N . LEU A 1 94 ? 10.735 -5.618 -8.625 1.00 94.88 94 LEU A N 1
ATOM 696 C CA . LEU A 1 94 ? 10.215 -6.968 -8.377 1.00 94.88 94 LEU A CA 1
ATOM 697 C C . LEU A 1 94 ? 10.661 -7.525 -7.023 1.00 94.88 94 LEU A C 1
ATOM 699 O O . LEU A 1 94 ? 9.831 -8.017 -6.264 1.00 94.88 94 LEU A O 1
ATOM 703 N N . LEU A 1 95 ? 11.943 -7.379 -6.668 1.00 93.81 95 LEU A N 1
ATOM 704 C CA . LEU A 1 95 ? 12.431 -7.771 -5.340 1.00 93.81 95 LEU A CA 1
ATOM 705 C C . LEU A 1 95 ? 11.687 -7.038 -4.218 1.00 93.81 95 LEU A C 1
ATOM 707 O O . LEU A 1 95 ? 11.414 -7.623 -3.173 1.00 93.81 95 LEU A O 1
ATOM 711 N N . THR A 1 96 ? 11.355 -5.763 -4.414 1.00 93.12 96 THR A N 1
ATOM 712 C CA . THR A 1 96 ? 10.584 -4.986 -3.435 1.00 93.12 96 THR A CA 1
ATOM 713 C C . THR A 1 96 ? 9.151 -5.504 -3.322 1.00 93.12 96 THR A C 1
ATOM 715 O O . THR A 1 96 ? 8.678 -5.707 -2.206 1.00 93.12 96 THR A O 1
ATOM 718 N N . VAL A 1 97 ? 8.498 -5.812 -4.448 1.00 93.25 97 VAL A N 1
ATOM 719 C CA . VAL A 1 97 ? 7.153 -6.407 -4.458 1.00 93.25 97 VAL A CA 1
ATOM 720 C C . VAL A 1 97 ? 7.121 -7.738 -3.703 1.00 93.25 97 VAL A C 1
ATOM 722 O O . VAL A 1 97 ? 6.251 -7.931 -2.856 1.00 93.25 97 VAL A O 1
ATOM 725 N N . GLU A 1 98 ? 8.090 -8.627 -3.929 1.00 92.00 98 GLU A N 1
ATOM 726 C CA . GLU A 1 98 ? 8.165 -9.910 -3.213 1.00 92.00 98 GLU A CA 1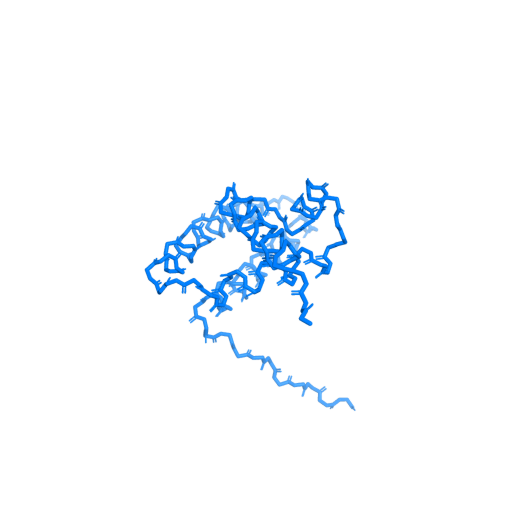
ATOM 727 C C . GLU A 1 98 ? 8.375 -9.732 -1.704 1.00 92.00 98 GLU A C 1
ATOM 729 O O . GLU A 1 98 ? 7.758 -10.421 -0.888 1.00 92.00 98 GLU A O 1
ATOM 734 N N . ARG A 1 99 ? 9.202 -8.760 -1.300 1.00 91.38 99 ARG A N 1
ATOM 735 C CA . ARG A 1 99 ? 9.385 -8.417 0.120 1.00 91.38 99 ARG A CA 1
ATOM 736 C C . ARG A 1 99 ? 8.084 -7.934 0.753 1.00 91.38 99 ARG A C 1
ATOM 738 O O . ARG A 1 99 ? 7.777 -8.312 1.884 1.00 91.38 99 ARG A O 1
ATOM 745 N N . ASP A 1 100 ? 7.324 -7.112 0.041 1.00 89.88 100 ASP A N 1
ATOM 746 C CA . ASP A 1 100 ? 6.058 -6.584 0.540 1.00 89.88 100 ASP A CA 1
ATOM 747 C C . ASP A 1 100 ? 4.962 -7.659 0.586 1.00 89.88 100 ASP A C 1
ATOM 749 O O . ASP A 1 100 ? 4.226 -7.719 1.574 1.00 89.88 100 ASP A O 1
ATOM 753 N N . ARG A 1 101 ? 4.924 -8.592 -0.377 1.00 89.69 101 ARG A N 1
ATOM 754 C CA . ARG A 1 101 ? 4.076 -9.799 -0.306 1.00 89.69 101 ARG A CA 1
ATOM 755 C C . ARG A 1 101 ? 4.408 -10.650 0.916 1.00 89.69 101 ARG A C 1
ATOM 757 O O . ARG A 1 101 ? 3.514 -11.018 1.675 1.00 89.69 101 ARG A O 1
ATOM 764 N N . ALA A 1 102 ? 5.690 -10.909 1.166 1.00 86.56 102 ALA A N 1
ATOM 765 C CA . ALA A 1 102 ? 6.112 -11.673 2.337 1.00 86.56 102 ALA A CA 1
ATOM 766 C C . ALA A 1 102 ? 5.701 -10.989 3.654 1.00 86.56 102 ALA A C 1
ATOM 768 O O . ALA A 1 102 ? 5.301 -11.652 4.612 1.00 86.56 102 ALA A O 1
ATOM 769 N N . ARG A 1 103 ? 5.757 -9.652 3.719 1.00 85.81 103 ARG A N 1
ATOM 770 C CA . ARG A 1 103 ? 5.271 -8.893 4.885 1.00 85.81 103 ARG A CA 1
ATOM 771 C C . ARG A 1 103 ? 3.762 -9.017 5.051 1.00 85.81 103 ARG A C 1
ATOM 773 O O . ARG A 1 103 ? 3.298 -9.217 6.169 1.00 85.81 103 ARG A O 1
ATOM 780 N N . LEU A 1 104 ? 3.014 -8.929 3.954 1.00 83.56 104 LEU A N 1
ATOM 781 C CA . LEU A 1 104 ? 1.557 -9.045 3.941 1.00 83.56 104 LEU A CA 1
ATOM 782 C C . LEU A 1 104 ? 1.082 -10.421 4.430 1.00 83.56 104 LEU A C 1
ATOM 784 O O . LEU A 1 104 ? 0.142 -10.497 5.224 1.00 83.56 104 LEU A O 1
ATOM 788 N N . LEU A 1 105 ? 1.774 -11.485 4.015 1.00 77.88 105 LEU A N 1
ATOM 789 C CA . LEU A 1 105 ? 1.510 -12.870 4.421 1.00 77.88 105 LEU A CA 1
ATOM 790 C C . LEU A 1 105 ? 2.070 -13.219 5.811 1.00 77.88 105 LEU A C 1
ATOM 792 O O . LEU A 1 105 ? 1.837 -14.316 6.312 1.00 77.88 105 LEU A O 1
ATOM 796 N N . GLY A 1 106 ? 2.832 -12.316 6.437 1.00 80.44 106 GLY A N 1
ATOM 797 C CA . GLY A 1 106 ? 3.512 -12.579 7.708 1.00 80.44 106 GLY A CA 1
ATOM 798 C C . GLY A 1 106 ? 4.654 -13.600 7.608 1.00 80.44 106 GLY A C 1
ATOM 799 O O . GLY A 1 106 ? 5.121 -14.094 8.629 1.00 80.44 106 GLY A O 1
ATOM 800 N N . THR A 1 107 ? 5.116 -13.916 6.397 1.00 78.25 107 THR A N 1
ATOM 801 C CA . THR A 1 107 ? 6.215 -14.858 6.129 1.00 78.25 107 THR A CA 1
ATOM 802 C C . THR A 1 107 ? 7.575 -14.169 6.034 1.00 78.25 107 THR A C 1
ATOM 804 O O . THR A 1 107 ? 8.605 -14.837 5.943 1.00 78.25 107 THR A O 1
ATOM 807 N N . TRP A 1 108 ? 7.605 -12.832 6.072 1.00 77.88 108 TRP A N 1
ATOM 808 C CA . TRP A 1 108 ? 8.841 -12.060 6.025 1.00 77.88 108 TRP A CA 1
ATOM 809 C C . TRP A 1 108 ? 9.733 -12.339 7.236 1.00 77.88 108 TRP A C 1
ATOM 811 O O . TRP A 1 108 ? 9.434 -11.942 8.364 1.00 77.88 108 TRP A O 1
ATOM 821 N N . GLN A 1 109 ? 10.888 -12.940 6.971 1.00 72.12 109 GLN A N 1
ATOM 822 C CA . GLN A 1 109 ? 11.978 -13.036 7.929 1.00 72.12 109 GLN A CA 1
ATOM 823 C C . GLN A 1 109 ? 12.945 -11.884 7.675 1.00 72.12 109 GLN A C 1
ATOM 825 O O . GLN A 1 109 ? 13.458 -11.712 6.569 1.00 72.12 109 GLN A O 1
ATOM 830 N N . LYS A 1 110 ? 13.183 -11.061 8.701 1.00 72.00 110 LYS A N 1
ATOM 831 C CA . LYS A 1 110 ? 14.197 -10.009 8.617 1.00 72.00 110 LYS A CA 1
ATOM 832 C C . LYS A 1 110 ? 15.550 -10.687 8.350 1.00 72.00 110 LYS A C 1
ATOM 834 O O . LYS A 1 110 ? 15.900 -11.579 9.124 1.00 72.00 110 LYS A O 1
ATOM 839 N N . PRO A 1 111 ? 16.303 -10.278 7.312 1.00 66.56 111 PRO A N 1
ATOM 840 C CA . PRO A 1 111 ? 17.632 -10.821 7.082 1.00 66.56 111 PRO A CA 1
ATOM 841 C C . PRO A 1 111 ? 18.482 -10.650 8.346 1.00 66.56 111 PRO A C 1
ATOM 843 O O . PRO A 1 111 ? 18.330 -9.620 9.025 1.00 66.56 111 PRO A O 1
ATOM 846 N N . PRO A 1 112 ? 19.341 -11.627 8.684 1.00 54.50 112 PRO A N 1
ATOM 847 C CA . PRO A 1 112 ? 20.318 -11.429 9.743 1.00 54.50 112 PRO A CA 1
ATOM 848 C C . PRO A 1 112 ? 21.103 -10.149 9.440 1.00 54.50 112 PRO A C 1
ATOM 850 O O . PRO A 1 112 ? 21.418 -9.866 8.283 1.00 54.50 112 PRO A O 1
ATOM 853 N N . ARG A 1 113 ? 21.342 -9.331 10.471 1.00 53.84 113 ARG A N 1
ATOM 854 C CA . ARG A 1 113 ? 22.302 -8.237 10.335 1.00 53.84 113 ARG A CA 1
ATOM 855 C C . ARG A 1 113 ? 23.648 -8.898 10.062 1.00 53.84 113 ARG A C 1
ATOM 857 O O . ARG A 1 113 ? 24.058 -9.752 10.839 1.00 53.84 113 ARG A O 1
ATOM 864 N N . GLU A 1 114 ? 24.273 -8.548 8.947 1.00 51.03 114 GLU A N 1
ATOM 865 C CA . GLU A 1 114 ? 25.714 -8.718 8.825 1.00 51.03 114 GLU A CA 1
ATOM 866 C C . GLU A 1 114 ? 26.302 -7.785 9.886 1.00 51.03 114 GLU A C 1
ATOM 868 O O . GLU A 1 114 ? 26.115 -6.568 9.831 1.00 51.03 114 GLU A O 1
ATOM 873 N N . ASP A 1 115 ? 26.817 -8.386 10.956 1.00 49.47 115 ASP A N 1
ATOM 874 C CA . ASP A 1 115 ? 27.598 -7.678 11.956 1.00 49.47 115 ASP A CA 1
ATOM 875 C C . ASP A 1 115 ? 28.914 -7.278 11.265 1.00 49.47 115 ASP A C 1
ATOM 877 O O . ASP A 1 115 ? 29.753 -8.142 11.007 1.00 49.47 115 ASP A O 1
ATOM 881 N N . ASP A 1 116 ? 29.035 -5.996 10.901 1.00 42.22 116 ASP A N 1
ATOM 882 C CA . ASP A 1 116 ? 30.305 -5.343 10.537 1.00 42.22 116 ASP A CA 1
ATOM 883 C C . ASP A 1 116 ? 31.168 -5.106 11.790 1.00 42.22 116 ASP A C 1
ATOM 885 O O . ASP A 1 116 ? 30.634 -4.555 12.788 1.00 42.22 116 ASP A O 1
#

Secondary structure (DSSP, 8-state):
---HHHHHHHHHHHHHHHHHHHTT--HHHHHHHTTS-HHHHHHHHHHHHHTS-HHHHHHHHHHHHHHHHHHHHHHHHGGG-SSHHHHHHHHHHHHHHHHHHHHHTT--PPPPP---

Radius of gyration: 18.03 Å; chains: 1; bounding box: 46×32×56 Å

Sequence (116 aa):
MPPTGARAAHRERVAAALDLHARGRSVRDVAAELDVTPDRAAKLLGEGIAGMPAQQLDELRATSELRLDQVARVYGDLLDDTDPKVRAQAANGLLTVERDRARLLGTWQKPPREDD

pLDDT: mean 87.57, std 11.57, range [42.22, 97.31]

Foldseek 3Di:
DPDPVVVVVLVVLLVQLCVCVLVPDDLVRSCVVSVHDSVVSVVSPVVSLVPDDPVVLVVSLVSVLVVLVVQLVVLVVQCPPPDPVSNVVSVVSNVVSVQVNCVSVVNDDDPPPPDD